Protein AF-A0A2H5ZRK3-F1 (afdb_monomer)

Secondary structure (DSSP, 8-state):
-EEEEETTEEEEGGGEEEEEETTHHHH-HHHHHHHHHHHHTT-B--S-GGG-SEEEEETTEEEEESS-HHHHHHHHGGGPPPPP-

Foldseek 3Di:
DWQDQPPPDIDQLVQFPAKAFLVVCVVDPVSVVVVVVLVVVVQEPEPDSVQFRIWTDGPRHIYGGNDHSVVSVVRSVVRDDDDDD

Radius of gyration: 12.56 Å; Cα contacts (8 Å, |Δi|>4): 137; chains: 1; bounding box: 32×27×33 Å

Structure (mmCIF, N/CA/C/O backbone):
data_AF-A0A2H5ZRK3-F1
#
_entry.id   AF-A0A2H5ZRK3-F1
#
loop_
_atom_site.group_PDB
_atom_site.id
_atom_site.type_symbol
_atom_site.label_atom_id
_atom_site.label_alt_id
_atom_site.label_comp_id
_atom_site.label_asym_id
_atom_site.label_entity_id
_atom_site.label_seq_id
_atom_site.pdbx_PDB_ins_code
_atom_site.Cartn_x
_atom_site.Cartn_y
_atom_site.Cartn_z
_atom_site.occupancy
_atom_site.B_iso_or_equiv
_atom_site.auth_seq_id
_atom_site.auth_comp_id
_atom_site.auth_asym_id
_atom_site.auth_atom_id
_atom_site.pdbx_PDB_model_num
ATOM 1 N N . MET A 1 1 ? -10.316 -8.156 -12.960 1.00 89.19 1 MET A N 1
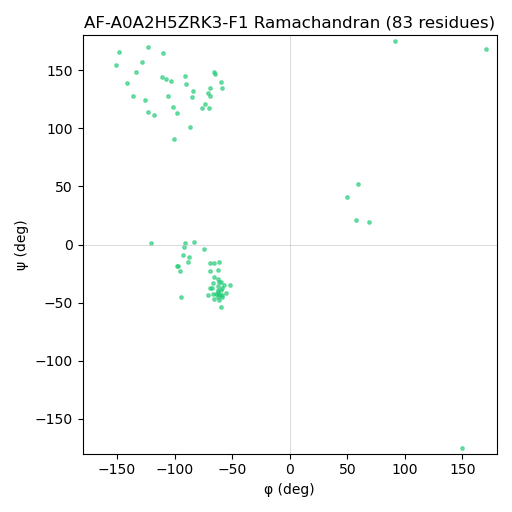ATOM 2 C CA . MET A 1 1 ? -8.844 -8.078 -13.056 1.00 89.19 1 MET A CA 1
ATOM 3 C C . MET A 1 1 ? -8.242 -8.074 -11.657 1.00 89.19 1 MET A C 1
ATOM 5 O O . MET A 1 1 ? -8.928 -7.666 -10.719 1.00 89.19 1 MET A O 1
ATOM 9 N N . TYR A 1 2 ? -7.000 -8.538 -11.527 1.00 93.94 2 TYR A N 1
ATOM 10 C CA . TYR A 1 2 ? -6.228 -8.485 -10.287 1.00 93.94 2 TYR A CA 1
ATOM 11 C C . TYR A 1 2 ? -5.074 -7.490 -10.426 1.00 93.94 2 TYR A C 1
ATOM 13 O O . TYR A 1 2 ? -4.480 -7.359 -11.495 1.00 93.94 2 TYR A O 1
ATOM 21 N N . LEU A 1 3 ? -4.766 -6.783 -9.342 1.00 95.56 3 LEU A N 1
ATOM 22 C CA . LEU A 1 3 ? -3.607 -5.911 -9.219 1.00 95.56 3 LEU A CA 1
ATOM 23 C C . LEU A 1 3 ? -2.531 -6.639 -8.409 1.00 95.56 3 LEU A C 1
ATOM 25 O O . LEU A 1 3 ? -2.747 -6.950 -7.239 1.00 95.56 3 LEU A O 1
ATOM 29 N N . HIS A 1 4 ? -1.374 -6.879 -9.026 1.00 95.19 4 HIS A N 1
ATOM 30 C CA . HIS A 1 4 ? -0.202 -7.420 -8.339 1.00 95.19 4 HIS A CA 1
ATOM 31 C C . HIS A 1 4 ? 0.474 -6.336 -7.507 1.00 95.19 4 HIS A C 1
ATOM 33 O O . HIS A 1 4 ? 0.967 -5.345 -8.059 1.00 95.19 4 HIS A O 1
ATOM 39 N N . LEU A 1 5 ? 0.505 -6.559 -6.194 1.00 94.88 5 LEU A N 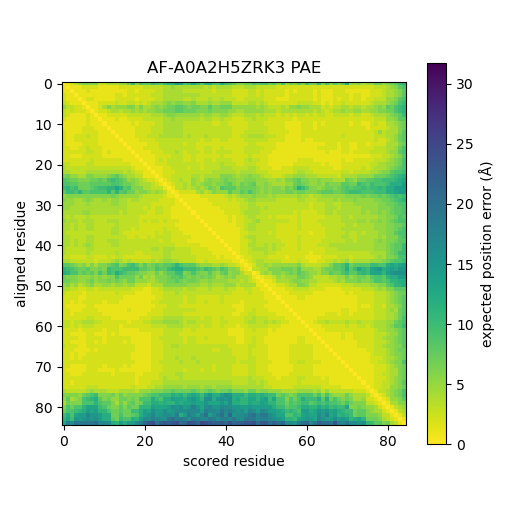1
ATOM 40 C CA . LEU A 1 5 ? 1.068 -5.644 -5.207 1.00 94.88 5 LEU A CA 1
ATOM 41 C C . LEU A 1 5 ? 2.567 -5.873 -4.979 1.00 94.88 5 LEU A C 1
ATOM 43 O O . LEU A 1 5 ? 3.226 -4.996 -4.437 1.00 94.88 5 LEU A O 1
ATOM 47 N N . GLY A 1 6 ? 3.120 -7.002 -5.423 1.00 91.81 6 GLY A N 1
ATOM 48 C CA . GLY A 1 6 ? 4.445 -7.463 -4.992 1.00 91.81 6 GLY A CA 1
ATOM 49 C C . GLY A 1 6 ? 4.337 -8.377 -3.770 1.00 91.81 6 GLY A C 1
ATOM 50 O O . GLY A 1 6 ? 3.233 -8.587 -3.267 1.00 91.81 6 GLY A O 1
ATOM 51 N N . ASP A 1 7 ? 5.464 -8.948 -3.344 1.00 86.88 7 ASP A N 1
ATOM 52 C CA . ASP A 1 7 ? 5.557 -9.905 -2.226 1.00 86.88 7 ASP A CA 1
ATOM 53 C C . ASP A 1 7 ? 4.538 -11.056 -2.322 1.00 86.88 7 ASP A C 1
ATOM 55 O O . ASP A 1 7 ? 3.883 -11.407 -1.345 1.00 86.88 7 ASP A O 1
ATOM 59 N N . ASP A 1 8 ? 4.332 -11.579 -3.537 1.00 88.50 8 ASP A N 1
ATOM 60 C CA . ASP A 1 8 ? 3.351 -12.628 -3.860 1.00 88.50 8 ASP A CA 1
ATOM 61 C C . ASP A 1 8 ? 1.888 -12.295 -3.501 1.00 88.50 8 ASP A C 1
ATOM 63 O O . ASP A 1 8 ? 1.028 -13.173 -3.417 1.00 88.50 8 ASP A O 1
ATOM 67 N N . ARG A 1 9 ? 1.556 -11.003 -3.349 1.00 91.25 9 ARG A N 1
ATOM 68 C CA . ARG A 1 9 ? 0.194 -10.536 -3.047 1.00 91.25 9 ARG A CA 1
ATOM 69 C C . ARG A 1 9 ? -0.515 -9.959 -4.264 1.00 91.25 9 ARG A C 1
ATOM 71 O O . ARG A 1 9 ? 0.036 -9.183 -5.055 1.00 91.25 9 ARG A O 1
ATOM 78 N N . VAL A 1 10 ? -1.806 -10.266 -4.346 1.00 94.88 10 VAL A N 1
ATOM 79 C CA . VAL A 1 10 ? -2.738 -9.711 -5.330 1.00 94.88 10 VAL A CA 1
ATOM 80 C C . VAL A 1 10 ? -4.029 -9.266 -4.656 1.00 94.88 10 VAL A C 1
ATOM 82 O O . VAL A 1 10 ? -4.479 -9.872 -3.686 1.00 94.88 10 VAL A O 1
ATOM 85 N N . VAL A 1 11 ? -4.655 -8.226 -5.200 1.00 95.31 11 VAL A N 1
ATOM 86 C CA . VAL A 1 11 ? -6.006 -7.787 -4.811 1.00 95.31 11 VAL A CA 1
ATOM 87 C C . VAL A 1 11 ? -6.885 -7.653 -6.043 1.00 95.31 11 VAL A C 1
ATOM 89 O O . VAL A 1 11 ? -6.384 -7.474 -7.156 1.00 95.31 11 VAL A O 1
ATOM 92 N N . ARG A 1 12 ? -8.209 -7.726 -5.883 1.00 94.69 12 ARG A N 1
ATOM 93 C CA . ARG A 1 12 ? -9.116 -7.437 -7.001 1.00 94.69 12 ARG A CA 1
ATOM 94 C C . ARG A 1 12 ? -9.034 -5.949 -7.315 1.00 94.69 12 ARG A C 1
ATOM 96 O O . ARG A 1 12 ? -9.243 -5.123 -6.436 1.00 94.69 12 ARG A O 1
ATOM 103 N N . THR A 1 13 ? -8.797 -5.590 -8.574 1.00 94.00 13 THR A N 1
ATOM 104 C CA . THR A 1 13 ? -8.721 -4.176 -8.980 1.00 94.00 13 THR A CA 1
ATOM 105 C C . THR A 1 13 ? -10.021 -3.422 -8.683 1.00 94.00 13 THR A C 1
ATOM 107 O O . THR A 1 13 ? -9.975 -2.256 -8.323 1.00 94.00 13 THR A O 1
ATOM 110 N N . ALA A 1 14 ? -11.167 -4.106 -8.759 1.00 92.12 14 ALA A N 1
ATOM 111 C CA . ALA A 1 14 ? -12.478 -3.543 -8.434 1.00 92.12 14 ALA A CA 1
ATOM 112 C C . ALA A 1 14 ? -12.683 -3.244 -6.935 1.00 92.12 14 ALA A C 1
ATOM 114 O O . ALA A 1 14 ? -13.614 -2.531 -6.587 1.00 92.12 14 ALA A O 1
ATOM 115 N N . GLU A 1 15 ? -11.844 -3.794 -6.055 1.00 93.88 15 GLU A N 1
ATOM 116 C CA . GLU A 1 15 ? -11.898 -3.535 -4.612 1.00 93.88 15 GLU A CA 1
ATOM 117 C C . GLU A 1 15 ? -10.975 -2.380 -4.199 1.00 93.88 15 GLU A C 1
ATOM 119 O O . GLU A 1 15 ? -11.024 -1.959 -3.045 1.00 93.88 15 GLU A O 1
ATOM 124 N N . VAL A 1 16 ? -10.127 -1.878 -5.108 1.00 94.62 16 VAL A N 1
ATOM 125 C CA . VAL A 1 16 ? -9.183 -0.789 -4.830 1.00 94.62 16 VAL A CA 1
ATOM 126 C C . VAL A 1 16 ? -9.942 0.530 -4.723 1.00 94.62 16 VAL A C 1
ATOM 128 O O . VAL A 1 16 ? -10.574 0.972 -5.677 1.00 94.62 16 VAL A O 1
ATOM 131 N N . VAL A 1 17 ? -9.823 1.172 -3.563 1.00 94.31 17 VAL A N 1
ATOM 132 C CA . VAL A 1 17 ? -10.396 2.492 -3.274 1.00 94.31 17 VAL A CA 1
ATOM 133 C C . VAL A 1 17 ? -9.361 3.581 -3.540 1.00 94.31 17 VAL A C 1
ATOM 135 O O . VAL A 1 17 ? -9.661 4.583 -4.181 1.00 94.31 17 VAL A O 1
ATOM 138 N N . ALA A 1 18 ? -8.126 3.381 -3.073 1.00 93.44 18 ALA A N 1
ATOM 139 C CA . ALA A 1 18 ? -7.043 4.340 -3.253 1.00 93.44 18 ALA A CA 1
ATOM 140 C C . ALA A 1 18 ? -5.673 3.655 -3.291 1.00 93.44 18 ALA A C 1
ATOM 142 O O . ALA A 1 18 ? -5.466 2.588 -2.713 1.00 93.44 18 ALA A O 1
ATOM 143 N N . ILE A 1 19 ? -4.717 4.307 -3.950 1.00 95.19 19 ILE A N 1
ATOM 144 C CA . ILE A 1 19 ? -3.301 3.934 -3.938 1.00 95.19 19 ILE A CA 1
ATOM 145 C C . ILE A 1 19 ? -2.536 5.155 -3.436 1.00 95.19 19 ILE A C 1
ATOM 147 O O . ILE A 1 19 ? -2.521 6.193 -4.096 1.00 95.19 19 ILE A O 1
ATOM 151 N N . LEU A 1 20 ?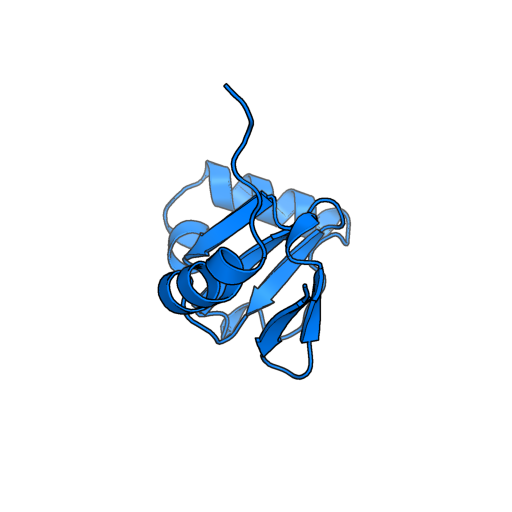 -1.920 5.030 -2.265 1.00 93.12 20 LEU A N 1
ATOM 152 C CA . LEU A 1 20 ? -1.229 6.115 -1.577 1.00 93.12 20 LEU A CA 1
ATOM 153 C C . LEU A 1 20 ? 0.281 5.908 -1.647 1.00 93.12 20 LEU A C 1
ATOM 155 O O . LEU A 1 20 ? 0.776 4.788 -1.534 1.00 93.12 20 LEU A O 1
ATOM 159 N N . ASP A 1 21 ? 1.028 6.995 -1.804 1.00 93.25 21 ASP A N 1
ATOM 160 C CA . ASP A 1 21 ? 2.476 6.974 -1.606 1.00 93.25 21 ASP A CA 1
ATOM 161 C C . ASP A 1 21 ? 2.778 6.811 -0.110 1.00 93.25 21 ASP A C 1
ATOM 163 O O . ASP A 1 21 ? 2.224 7.538 0.716 1.00 93.25 21 ASP A O 1
ATOM 167 N N . ALA A 1 22 ? 3.652 5.869 0.254 1.00 91.12 22 ALA A N 1
ATOM 168 C CA . ALA A 1 22 ? 3.934 5.570 1.659 1.00 91.12 22 ALA A CA 1
ATOM 169 C C . ALA A 1 22 ? 4.536 6.767 2.422 1.00 91.12 22 ALA A C 1
ATOM 171 O O . ALA A 1 22 ? 4.384 6.859 3.640 1.00 91.12 22 ALA A O 1
ATOM 172 N N . ARG A 1 23 ? 5.150 7.736 1.727 1.00 89.75 23 ARG A N 1
ATOM 173 C CA . ARG A 1 23 ? 5.642 8.984 2.339 1.00 89.75 23 ARG A CA 1
ATOM 174 C C . ARG A 1 23 ? 4.506 9.816 2.942 1.00 89.75 23 ARG A C 1
ATOM 176 O O . ARG A 1 23 ? 4.716 10.494 3.945 1.00 89.75 23 ARG A O 1
ATOM 183 N N . LEU A 1 24 ? 3.292 9.725 2.390 1.00 85.19 24 LEU A N 1
ATOM 184 C CA . LEU A 1 24 ? 2.118 10.455 2.884 1.00 85.19 24 LEU A CA 1
ATOM 185 C C . LEU A 1 24 ? 1.628 9.951 4.242 1.00 85.19 24 LEU A C 1
ATOM 187 O O . LEU A 1 24 ? 0.985 10.711 4.963 1.00 85.19 24 LEU A O 1
ATOM 191 N N . LEU A 1 25 ? 1.954 8.706 4.606 1.00 78.81 25 LEU A N 1
ATOM 192 C CA . LEU A 1 25 ? 1.668 8.180 5.941 1.00 78.81 25 LEU A CA 1
ATOM 193 C C . LEU A 1 25 ? 2.475 8.907 7.014 1.00 78.81 25 LEU A C 1
ATOM 195 O O . LEU A 1 25 ? 2.030 8.987 8.147 1.00 78.81 25 LEU A O 1
ATOM 199 N N . ARG A 1 26 ? 3.651 9.444 6.670 1.00 74.38 26 ARG A N 1
ATOM 200 C CA . ARG A 1 26 ? 4.508 10.167 7.619 1.00 74.3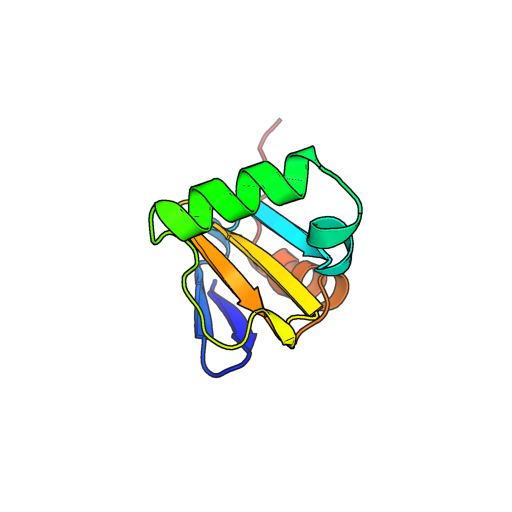8 26 ARG A CA 1
ATOM 201 C C . ARG A 1 26 ? 4.302 11.678 7.583 1.00 74.38 26 ARG A C 1
ATOM 203 O O . ARG A 1 26 ? 4.593 12.334 8.571 1.00 74.38 26 ARG A O 1
ATOM 210 N N . ALA A 1 27 ? 3.798 12.217 6.475 1.00 82.31 27 ALA A N 1
ATOM 211 C CA . ALA A 1 27 ? 3.708 13.659 6.246 1.00 82.31 27 ALA A CA 1
ATOM 212 C C . ALA A 1 27 ? 2.424 14.326 6.775 1.00 82.31 27 ALA A C 1
ATOM 214 O O . ALA A 1 27 ? 2.340 15.549 6.770 1.00 82.31 27 ALA A O 1
ATOM 215 N N . SER A 1 28 ? 1.410 13.560 7.190 1.00 84.50 28 SER A N 1
ATOM 216 C CA . SER A 1 28 ? 0.118 14.103 7.627 1.00 84.50 28 SER A CA 1
ATOM 217 C C . SER A 1 28 ? -0.377 13.409 8.889 1.00 84.50 28 SER A C 1
ATOM 219 O O . SER A 1 28 ? -0.524 12.188 8.902 1.00 84.50 28 SER A O 1
ATOM 221 N N . GLU A 1 29 ? -0.715 14.193 9.913 1.00 88.88 29 GLU A N 1
ATOM 222 C CA . GLU A 1 29 ? -1.305 13.690 11.159 1.00 88.88 29 GLU A CA 1
ATOM 223 C C . GLU A 1 29 ? -2.622 12.936 10.906 1.00 88.88 29 GLU A C 1
ATOM 225 O O . GLU A 1 29 ? -2.884 11.898 11.510 1.00 88.88 29 GLU A O 1
ATOM 230 N N . ALA A 1 30 ? -3.442 13.406 9.959 1.00 89.44 30 ALA A N 1
ATOM 231 C CA . ALA A 1 30 ? -4.689 12.736 9.596 1.00 89.44 30 ALA A CA 1
ATOM 232 C C . ALA A 1 30 ? -4.434 11.326 9.038 1.00 89.44 30 ALA A C 1
ATOM 234 O O . ALA A 1 30 ? -5.111 10.372 9.428 1.00 89.44 30 ALA A O 1
ATOM 235 N N . ASN A 1 31 ? -3.423 11.178 8.177 1.00 87.19 31 ASN A N 1
ATOM 236 C CA . ASN A 1 31 ? -3.042 9.878 7.627 1.00 87.19 31 ASN A CA 1
ATOM 237 C C . ASN A 1 31 ? -2.417 8.966 8.688 1.00 87.19 31 ASN A C 1
ATOM 239 O O . ASN A 1 31 ? -2.699 7.769 8.682 1.00 87.19 31 ASN A O 1
ATOM 243 N N . GLN A 1 32 ? -1.613 9.519 9.602 1.00 87.44 32 GLN A N 1
ATOM 244 C CA . GLN A 1 32 ? -1.050 8.775 10.734 1.00 87.44 32 GLN A CA 1
ATOM 245 C C . GLN A 1 32 ? -2.170 8.205 11.606 1.00 87.44 32 GLN A C 1
ATOM 247 O O . GLN A 1 32 ? -2.262 6.990 11.762 1.00 87.44 32 GLN A O 1
ATOM 252 N N . ARG A 1 33 ? -3.103 9.054 12.057 1.00 91.50 33 ARG A N 1
ATOM 253 C CA . ARG A 1 33 ? -4.254 8.629 12.870 1.00 91.50 33 ARG A CA 1
ATOM 254 C C . ARG A 1 33 ? -5.136 7.612 12.147 1.00 91.50 33 ARG A C 1
ATOM 256 O O . ARG A 1 33 ? -5.666 6.703 12.780 1.00 91.50 33 ARG A O 1
ATOM 263 N N . PHE A 1 34 ? -5.346 7.771 10.840 1.00 90.12 34 PHE A N 1
ATOM 264 C CA . PHE A 1 34 ? -6.081 6.791 10.036 1.00 90.12 34 PHE A CA 1
ATOM 265 C C . PHE A 1 34 ? -5.370 5.432 10.033 1.00 90.12 34 PHE A C 1
ATOM 267 O O . PHE A 1 34 ? -5.998 4.403 10.286 1.00 90.12 34 PHE A O 1
ATOM 274 N N . PHE A 1 35 ? -4.060 5.436 9.791 1.00 87.81 35 PHE A N 1
ATOM 275 C CA . PHE A 1 35 ? -3.260 4.222 9.735 1.00 87.81 35 PHE A CA 1
ATOM 276 C C . PHE A 1 35 ? -3.168 3.519 11.094 1.00 87.81 35 PHE A C 1
ATOM 278 O O . PHE A 1 35 ? -3.328 2.305 11.160 1.00 87.81 35 PHE A O 1
ATOM 285 N N . GLU A 1 36 ? -2.976 4.265 12.179 1.00 89.88 36 GLU A N 1
ATOM 286 C CA . GLU A 1 36 ? -2.952 3.737 13.548 1.00 89.88 36 GLU A CA 1
ATOM 287 C C . GLU A 1 36 ? -4.264 3.044 13.912 1.00 89.88 36 GLU A C 1
ATOM 289 O O . GLU A 1 36 ? -4.248 1.927 14.426 1.00 89.88 36 GLU A O 1
ATOM 294 N N . ARG A 1 37 ? -5.411 3.656 13.584 1.00 93.38 37 ARG A N 1
ATOM 295 C CA . ARG A 1 37 ? -6.726 3.031 13.797 1.00 93.38 37 ARG A CA 1
ATOM 296 C C . ARG A 1 37 ? -6.884 1.755 12.980 1.00 93.38 37 ARG A C 1
ATOM 298 O O . ARG A 1 37 ? -7.337 0.748 13.513 1.00 93.38 37 ARG A O 1
ATOM 305 N N . ALA A 1 38 ? -6.491 1.786 11.708 1.00 91.31 38 ALA A N 1
ATOM 306 C CA . ALA A 1 38 ? -6.545 0.611 10.847 1.00 91.31 38 ALA A CA 1
ATOM 307 C C . ALA A 1 38 ? -5.635 -0.517 11.364 1.00 91.31 38 ALA A C 1
ATOM 309 O O . ALA A 1 38 ? -6.021 -1.684 11.334 1.00 91.31 38 ALA A O 1
ATOM 310 N N . ALA A 1 39 ? -4.445 -0.183 11.868 1.00 89.69 39 ALA A N 1
ATOM 311 C CA . ALA A 1 39 ? -3.525 -1.141 12.471 1.00 89.69 39 ALA A CA 1
ATOM 312 C C . ALA A 1 39 ? -4.105 -1.740 13.760 1.00 89.69 39 ALA A C 1
ATOM 314 O O . ALA A 1 39 ? -4.123 -2.961 13.902 1.00 89.69 39 ALA A O 1
ATOM 315 N N . ALA A 1 40 ? -4.649 -0.905 14.651 1.00 93.44 40 ALA A N 1
ATOM 316 C CA . ALA A 1 40 ? -5.297 -1.343 15.888 1.00 93.44 40 ALA A CA 1
ATOM 317 C C . ALA A 1 40 ? -6.521 -2.241 15.631 1.00 93.44 40 ALA A C 1
ATOM 319 O O . ALA A 1 40 ? -6.789 -3.158 16.400 1.00 93.44 40 ALA A O 1
ATOM 320 N N . ALA A 1 41 ? -7.233 -2.014 14.526 1.00 94.38 41 ALA A N 1
ATOM 321 C CA . ALA A 1 41 ? -8.359 -2.835 14.088 1.00 94.38 41 ALA A CA 1
ATOM 322 C C . ALA A 1 41 ? -7.947 -4.105 13.310 1.00 94.38 41 ALA A C 1
ATOM 324 O O . ALA A 1 41 ? -8.815 -4.829 12.826 1.00 94.38 41 ALA A O 1
ATOM 325 N N . GLY A 1 42 ? -6.647 -4.374 13.131 1.00 93.19 42 GLY A N 1
ATOM 326 C CA . GLY A 1 42 ? -6.163 -5.530 12.365 1.00 93.19 42 GLY A CA 1
ATOM 327 C C . GLY A 1 42 ? -6.424 -5.442 10.854 1.00 93.19 42 GLY A C 1
ATOM 328 O O . GLY A 1 42 ? -6.409 -6.454 10.159 1.00 93.19 42 GLY A O 1
ATOM 329 N N . GLN A 1 43 ? -6.669 -4.239 10.326 1.00 94.81 43 GLN A N 1
ATOM 330 C CA . GLN A 1 43 ? -7.019 -3.994 8.920 1.00 94.81 43 GLN A CA 1
ATOM 331 C C . GLN A 1 43 ? -5.805 -3.704 8.029 1.00 94.81 43 GLN A C 1
ATOM 333 O O . GLN A 1 43 ? -5.957 -3.514 6.821 1.00 94.81 43 GLN A O 1
ATOM 338 N N . VAL A 1 44 ? -4.597 -3.661 8.595 1.00 92.56 44 VAL A N 1
ATOM 339 C CA . VAL A 1 44 ? -3.348 -3.594 7.826 1.00 92.56 44 VAL A CA 1
ATOM 340 C C . VAL A 1 44 ? -2.917 -5.018 7.487 1.00 92.56 44 VAL A C 1
ATOM 342 O O . VAL A 1 44 ? -2.369 -5.746 8.309 1.00 92.56 44 VAL A O 1
ATOM 345 N N . LEU A 1 45 ? -3.194 -5.419 6.252 1.00 88.31 45 LEU A N 1
ATOM 346 C CA . LEU A 1 45 ? -3.032 -6.775 5.753 1.00 88.31 45 LEU A CA 1
ATOM 347 C C . LEU A 1 45 ? -1.741 -6.857 4.940 1.00 88.31 45 LEU A C 1
ATOM 349 O O . LEU A 1 45 ? -1.728 -6.639 3.727 1.00 88.31 45 LEU A O 1
ATOM 353 N N . GLY A 1 46 ? -0.638 -7.201 5.598 1.00 80.94 46 GLY A N 1
ATOM 354 C CA . GLY A 1 46 ? 0.674 -7.229 4.962 1.00 80.94 46 GLY A CA 1
ATOM 355 C C . GLY A 1 46 ? 1.811 -7.424 5.944 1.00 80.94 46 GLY A C 1
ATOM 356 O O . GLY A 1 46 ? 1.639 -7.282 7.151 1.00 80.94 46 GLY A O 1
ATOM 357 N N . HIS A 1 47 ? 2.986 -7.706 5.399 1.00 71.25 47 HIS A N 1
ATOM 358 C CA . HIS A 1 47 ? 4.240 -7.654 6.136 1.00 71.25 47 HIS A CA 1
ATOM 359 C C . HIS A 1 47 ? 5.059 -6.468 5.616 1.00 71.25 47 HIS A C 1
ATOM 361 O O . HIS A 1 47 ? 4.761 -5.916 4.559 1.00 71.25 47 HIS A O 1
ATOM 367 N N . ASN A 1 48 ? 6.079 -6.066 6.368 1.00 77.25 48 ASN A N 1
ATOM 368 C CA . ASN A 1 48 ? 7.061 -5.071 5.936 1.00 77.25 48 ASN A CA 1
ATOM 369 C C . ASN A 1 48 ? 6.499 -3.678 5.568 1.00 77.25 48 ASN A C 1
ATOM 371 O O . ASN A 1 48 ? 6.820 -3.102 4.529 1.00 77.25 48 ASN A O 1
ATOM 375 N N . LEU A 1 49 ? 5.711 -3.077 6.465 1.00 79.81 49 LEU A N 1
ATOM 376 C CA . LEU A 1 49 ? 5.296 -1.675 6.320 1.00 79.81 49 LEU A CA 1
ATOM 377 C C . LEU A 1 49 ? 6.496 -0.713 6.216 1.00 79.81 49 LEU A C 1
ATOM 379 O O . LEU A 1 49 ? 6.435 0.280 5.498 1.00 79.81 49 LEU A O 1
ATOM 383 N N . ALA A 1 50 ? 7.591 -1.010 6.922 1.00 82.12 50 ALA A N 1
ATOM 384 C CA . ALA A 1 50 ? 8.783 -0.167 6.949 1.00 82.12 50 ALA A CA 1
ATOM 385 C C . ALA A 1 50 ? 9.451 -0.028 5.569 1.00 82.12 50 ALA A C 1
ATOM 387 O O . ALA A 1 50 ? 9.949 1.049 5.248 1.00 82.12 50 ALA A O 1
ATOM 388 N N . GLY A 1 51 ? 9.429 -1.088 4.753 1.00 87.38 51 GLY A N 1
ATOM 389 C CA . GLY A 1 51 ? 9.953 -1.096 3.384 1.00 87.38 51 GLY A CA 1
ATOM 390 C C . GLY A 1 51 ? 8.932 -0.732 2.303 1.00 87.38 51 GLY A C 1
ATOM 391 O O . GLY A 1 51 ? 9.263 -0.754 1.116 1.00 87.38 51 GLY A O 1
ATOM 392 N N . ALA A 1 52 ? 7.691 -0.410 2.676 1.00 92.69 52 ALA A N 1
ATOM 393 C CA . ALA A 1 52 ? 6.644 -0.115 1.711 1.00 92.69 52 ALA A CA 1
ATOM 394 C C . ALA A 1 52 ? 6.909 1.210 0.979 1.00 92.69 52 ALA A C 1
ATOM 396 O O . ALA A 1 52 ? 7.209 2.240 1.583 1.00 92.69 52 ALA A O 1
ATOM 397 N N . ARG A 1 53 ? 6.738 1.200 -0.345 1.00 95.31 53 ARG A N 1
ATOM 398 C CA . ARG A 1 53 ? 6.775 2.398 -1.203 1.00 95.31 53 ARG A CA 1
ATOM 399 C C . ARG A 1 53 ? 5.378 2.933 -1.498 1.00 95.31 53 ARG A C 1
ATOM 401 O O . ARG A 1 53 ? 5.227 4.093 -1.883 1.00 95.31 53 ARG A O 1
ATOM 408 N N . SER A 1 54 ? 4.355 2.108 -1.312 1.00 95.00 54 SER A N 1
ATOM 409 C CA . SER A 1 54 ? 2.959 2.516 -1.402 1.00 95.00 54 SER A CA 1
ATOM 410 C C . SER A 1 54 ? 2.066 1.712 -0.466 1.00 95.00 54 SER A C 1
ATOM 412 O O . SER A 1 54 ? 2.459 0.670 0.061 1.00 95.00 54 SER A O 1
ATOM 414 N N . LEU A 1 55 ? 0.854 2.222 -0.274 1.00 94.44 55 LEU A N 1
ATOM 415 C CA . LEU A 1 55 ? -0.216 1.567 0.457 1.00 94.44 55 LEU A CA 1
ATOM 416 C C . LEU A 1 55 ? -1.458 1.501 -0.432 1.00 94.44 55 LEU A C 1
ATOM 418 O O . LEU A 1 55 ? -1.932 2.527 -0.922 1.00 94.44 55 LEU A O 1
ATOM 422 N N . VAL A 1 56 ? -1.988 0.300 -0.640 1.00 95.69 56 VAL A N 1
ATOM 423 C CA . VAL A 1 56 ? -3.228 0.085 -1.390 1.00 95.69 56 VAL A CA 1
ATOM 424 C C . VAL A 1 56 ? -4.377 -0.064 -0.412 1.00 95.69 56 VAL A C 1
ATOM 426 O O . VAL A 1 56 ? -4.451 -1.040 0.331 1.00 95.69 56 VAL A O 1
ATOM 429 N N . LEU A 1 57 ? -5.281 0.908 -0.424 1.00 95.38 57 LEU A N 1
ATOM 430 C CA . LEU A 1 57 ? -6.533 0.843 0.310 1.00 95.38 57 LEU A CA 1
ATOM 431 C C . LEU A 1 57 ? -7.562 0.097 -0.533 1.00 95.38 57 LEU A C 1
ATOM 433 O O . LEU A 1 57 ? -7.832 0.463 -1.680 1.00 95.38 57 LEU A O 1
ATOM 437 N N . THR A 1 58 ? -8.165 -0.921 0.063 1.00 95.44 58 THR A N 1
ATOM 438 C CA . THR A 1 58 ? -9.290 -1.656 -0.510 1.00 95.44 58 THR A CA 1
ATOM 439 C C . THR A 1 58 ? -10.481 -1.628 0.438 1.00 95.44 58 THR A C 1
ATOM 441 O O . THR A 1 58 ? -10.334 -1.289 1.612 1.00 95.44 58 THR A O 1
ATOM 444 N N . VAL A 1 59 ? -11.643 -2.083 -0.030 1.00 95.06 59 VAL A N 1
ATOM 445 C CA . VAL A 1 59 ? -12.820 -2.291 0.836 1.00 95.06 59 VAL A CA 1
ATOM 446 C C . VAL A 1 59 ? -12.595 -3.332 1.946 1.00 95.06 59 VAL A C 1
ATOM 448 O O . VAL A 1 59 ? -13.382 -3.398 2.883 1.00 95.06 59 VAL A O 1
ATOM 451 N N . ARG A 1 60 ? -11.537 -4.152 1.856 1.00 93.31 60 ARG A N 1
ATOM 452 C CA . ARG A 1 60 ? -11.199 -5.192 2.844 1.00 93.31 60 ARG A CA 1
ATOM 453 C C . ARG A 1 60 ? -10.130 -4.765 3.848 1.00 93.31 60 ARG A C 1
ATOM 455 O O . ARG A 1 60 ? -9.976 -5.420 4.872 1.00 93.31 60 ARG A O 1
ATOM 462 N N . GLY A 1 61 ? -9.358 -3.725 3.542 1.00 94.31 61 GLY A N 1
ATOM 463 C CA . GLY A 1 61 ? -8.198 -3.339 4.341 1.00 94.31 61 GLY A CA 1
ATOM 464 C C . GLY A 1 61 ? -7.086 -2.680 3.531 1.00 94.31 61 GLY A C 1
ATOM 465 O O . GLY A 1 61 ? -7.225 -2.413 2.331 1.00 94.31 61 GLY A O 1
ATOM 466 N N . LEU A 1 62 ? -5.980 -2.412 4.221 1.00 94.44 62 LEU A N 1
ATOM 467 C CA . LEU A 1 62 ? -4.823 -1.677 3.731 1.00 94.44 62 LEU A CA 1
ATOM 468 C C . LEU A 1 62 ? -3.676 -2.650 3.465 1.00 94.44 62 LEU A C 1
ATOM 470 O O . LEU A 1 62 ? -3.282 -3.406 4.349 1.00 94.44 62 LEU A O 1
ATOM 474 N N . TYR A 1 63 ? -3.107 -2.597 2.268 1.00 95.31 63 TYR A N 1
ATOM 475 C CA . TYR A 1 63 ? -2.046 -3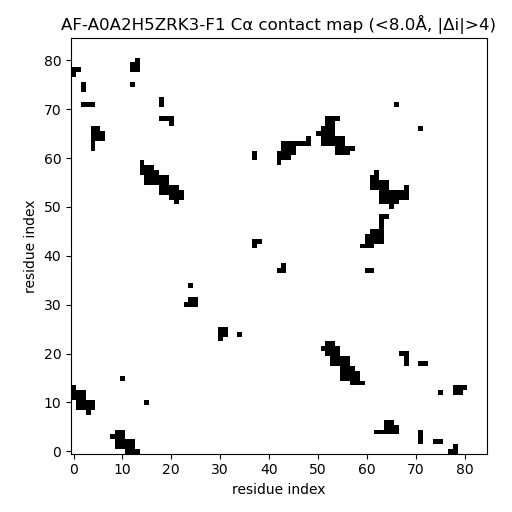.500 1.838 1.00 95.31 63 TYR A CA 1
ATOM 476 C C 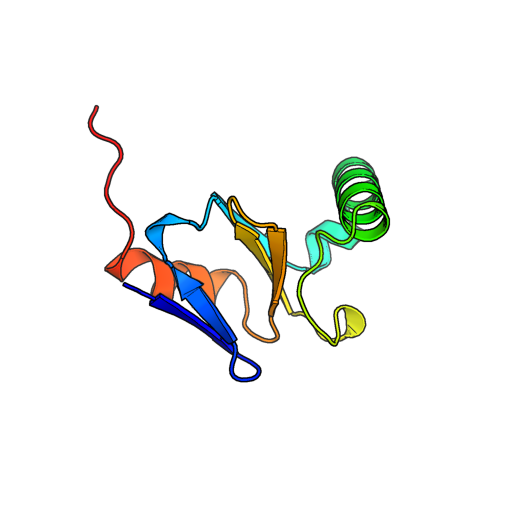. TYR A 1 63 ? -0.767 -2.708 1.542 1.00 95.31 63 TYR A C 1
ATOM 478 O O . TYR A 1 63 ? -0.748 -1.941 0.573 1.00 95.31 63 TYR A O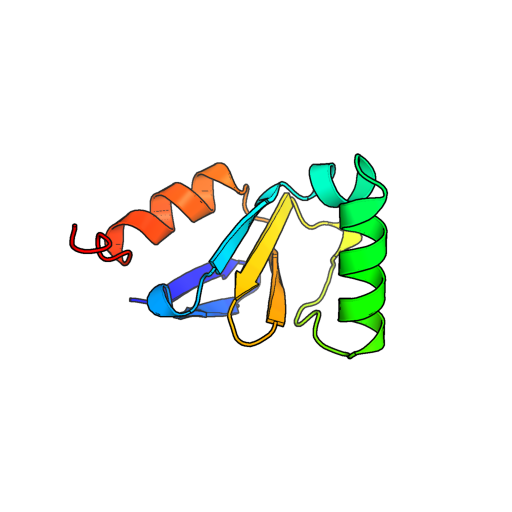 1
ATOM 486 N N . PRO A 1 64 ? 0.301 -2.849 2.348 1.00 94.38 64 PRO A N 1
ATOM 487 C CA . PRO A 1 64 ? 1.605 -2.293 2.007 1.00 94.38 64 PRO A CA 1
ATOM 488 C C . PRO A 1 64 ? 2.167 -2.976 0.759 1.00 94.38 64 PRO A C 1
ATOM 490 O O . PRO A 1 64 ? 1.915 -4.155 0.511 1.00 94.38 64 PRO A O 1
ATOM 493 N N . SER A 1 65 ? 2.914 -2.217 -0.039 1.00 95.50 65 SER A N 1
ATOM 494 C CA . SER A 1 65 ? 3.535 -2.708 -1.265 1.00 95.50 65 SER A CA 1
ATOM 495 C C . SER A 1 65 ? 4.939 -2.123 -1.455 1.00 95.50 65 SER A C 1
ATOM 497 O O . SER A 1 65 ? 5.129 -0.913 -1.274 1.00 95.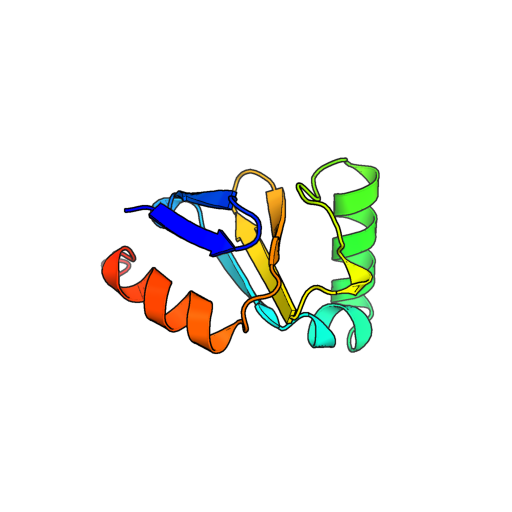50 65 SER A O 1
ATOM 499 N N . PRO A 1 66 ? 5.922 -2.929 -1.901 1.00 95.50 66 PRO A N 1
ATOM 500 C CA . PRO A 1 66 ? 7.245 -2.444 -2.298 1.00 95.50 66 PRO A CA 1
ATOM 501 C C . PRO A 1 66 ? 7.226 -1.725 -3.658 1.00 95.50 66 PRO A C 1
ATOM 503 O O . PRO A 1 66 ? 8.243 -1.202 -4.108 1.00 95.50 66 PRO A O 1
ATOM 506 N N . ILE A 1 67 ? 6.088 -1.690 -4.353 1.00 96.44 67 ILE A N 1
ATOM 507 C CA . ILE A 1 67 ? 5.932 -1.053 -5.661 1.00 96.44 67 ILE A CA 1
ATOM 508 C C . ILE A 1 67 ? 5.502 0.403 -5.460 1.00 96.44 67 ILE A C 1
ATOM 510 O O . ILE A 1 67 ? 4.766 0.726 -4.531 1.00 96.44 67 ILE A O 1
ATOM 514 N N . SER A 1 68 ? 5.957 1.319 -6.319 1.00 96.88 68 SER A N 1
ATOM 515 C CA . SER A 1 68 ? 5.547 2.726 -6.226 1.00 96.88 68 SER A CA 1
ATOM 516 C C . SER A 1 68 ? 4.054 2.910 -6.521 1.00 96.88 68 SER A C 1
ATOM 518 O O . SER A 1 68 ? 3.489 2.229 -7.384 1.00 96.88 68 SER A O 1
ATOM 520 N N . ALA A 1 69 ? 3.437 3.910 -5.882 1.00 96.12 69 ALA A N 1
ATOM 521 C CA . ALA A 1 69 ? 2.030 4.252 -6.095 1.00 96.12 69 ALA A CA 1
ATOM 522 C C . ALA A 1 69 ? 1.721 4.527 -7.579 1.00 96.12 69 ALA A C 1
ATOM 524 O O . ALA A 1 69 ? 0.737 4.033 -8.124 1.00 96.12 69 ALA A O 1
ATOM 525 N N . THR A 1 70 ? 2.618 5.233 -8.271 1.00 96.31 70 THR A N 1
ATOM 526 C CA . THR A 1 70 ? 2.511 5.530 -9.709 1.00 96.31 70 THR A CA 1
ATOM 527 C C . THR A 1 70 ? 2.515 4.276 -10.586 1.00 96.31 70 THR A C 1
ATOM 529 O O . THR A 1 70 ? 1.740 4.179 -11.540 1.00 96.31 70 THR A O 1
ATOM 532 N N . THR A 1 71 ? 3.353 3.288 -10.262 1.00 96.56 71 THR A N 1
ATOM 533 C CA . THR A 1 71 ? 3.431 2.028 -11.013 1.00 96.56 71 THR A CA 1
ATOM 534 C C . THR A 1 71 ? 2.183 1.182 -10.784 1.00 96.56 71 THR A C 1
ATOM 536 O O . THR A 1 71 ? 1.622 0.654 -11.746 1.00 96.56 71 THR A O 1
ATOM 539 N N . LEU A 1 72 ? 1.711 1.085 -9.537 1.00 96.44 72 LEU A N 1
ATOM 540 C CA . LEU A 1 72 ? 0.468 0.380 -9.225 1.00 96.44 72 LEU A CA 1
ATOM 541 C C . LEU A 1 72 ? -0.742 1.048 -9.877 1.00 96.44 72 LEU A C 1
ATOM 543 O O . LEU A 1 72 ? -1.560 0.348 -10.465 1.00 96.44 72 LEU A O 1
ATOM 547 N N . ALA A 1 73 ? -0.828 2.380 -9.860 1.00 95.00 73 ALA A N 1
ATOM 548 C CA . ALA A 1 73 ? -1.902 3.114 -10.524 1.00 95.00 73 ALA A CA 1
ATOM 549 C C . ALA A 1 73 ? -1.940 2.821 -12.031 1.00 95.00 73 ALA A C 1
ATOM 551 O O . ALA A 1 73 ? -3.006 2.546 -12.580 1.00 95.00 73 ALA A O 1
ATOM 552 N N . ARG A 1 74 ? -0.778 2.791 -12.701 1.00 94.06 74 ARG A N 1
ATOM 553 C CA . ARG A 1 74 ? -0.694 2.408 -14.119 1.00 94.06 74 ARG A CA 1
ATOM 554 C C . ARG A 1 74 ? -1.193 0.981 -14.361 1.00 94.06 74 ARG A C 1
ATOM 556 O O . ARG A 1 74 ? -1.936 0.767 -15.311 1.00 94.06 74 ARG A O 1
ATOM 563 N N . ARG A 1 75 ? -0.825 0.024 -13.503 1.00 93.81 75 ARG A N 1
ATOM 564 C CA . ARG A 1 75 ? -1.291 -1.374 -13.595 1.00 93.81 75 ARG A CA 1
ATOM 565 C C . ARG A 1 75 ? -2.789 -1.505 -13.315 1.00 93.81 75 ARG A C 1
ATOM 567 O O . ARG A 1 75 ? -3.459 -2.288 -13.975 1.00 93.81 75 ARG A O 1
ATOM 574 N N . ALA A 1 76 ? -3.319 -0.730 -12.372 1.00 92.44 76 ALA A N 1
ATOM 575 C CA . ALA A 1 76 ? -4.730 -0.759 -12.002 1.00 92.44 76 ALA A CA 1
ATOM 576 C C . ALA A 1 76 ? -5.639 -0.258 -13.132 1.00 92.44 76 ALA A C 1
ATOM 578 O O . ALA A 1 76 ? -6.729 -0.793 -13.302 1.00 92.44 76 ALA A O 1
ATOM 579 N N . ARG A 1 77 ? -5.189 0.708 -13.946 1.00 88.00 77 ARG A N 1
ATOM 580 C CA . ARG A 1 77 ? -5.990 1.290 -15.042 1.00 88.00 77 ARG A CA 1
ATOM 581 C C . ARG A 1 77 ? -6.589 0.262 -15.999 1.00 88.00 77 ARG A C 1
ATOM 583 O O . ARG A 1 77 ? -7.714 0.465 -16.430 1.00 88.00 77 ARG A O 1
ATOM 590 N N . ALA A 1 78 ? -5.904 -0.849 -16.278 1.00 79.69 78 ALA A N 1
ATOM 591 C CA . ALA A 1 78 ? -6.444 -1.896 -17.151 1.00 79.69 78 ALA A CA 1
ATOM 592 C C . ALA A 1 78 ? -7.683 -2.614 -16.567 1.00 79.69 78 ALA A C 1
ATOM 594 O O . ALA A 1 78 ? -8.408 -3.283 -17.296 1.00 79.69 78 ALA A O 1
ATOM 595 N N . GLY A 1 79 ? -7.942 -2.477 -15.262 1.00 76.81 79 GLY A N 1
ATOM 596 C CA . GLY A 1 79 ? -9.057 -3.118 -14.564 1.00 76.81 79 GLY A CA 1
ATOM 597 C C . GLY A 1 79 ? -10.031 -2.156 -13.887 1.00 76.81 79 GLY A C 1
ATOM 598 O O . GLY A 1 79 ? -10.965 -2.632 -13.239 1.00 76.81 79 GLY A O 1
ATOM 599 N N . LEU A 1 80 ? -9.819 -0.840 -13.998 1.00 77.31 80 LEU A N 1
ATOM 600 C CA . LEU A 1 80 ? -10.730 0.174 -13.469 1.00 77.31 80 LEU A CA 1
ATOM 601 C C . LEU A 1 80 ? -11.851 0.434 -14.477 1.00 77.31 80 LEU A C 1
ATOM 603 O O . LEU A 1 80 ? -11.600 0.645 -15.661 1.00 77.31 80 LEU A O 1
ATOM 607 N N . LYS A 1 81 ? -13.093 0.437 -13.994 1.00 70.94 81 LYS A N 1
ATOM 608 C CA . LYS A 1 81 ? -14.248 0.885 -14.775 1.00 70.94 81 LYS A CA 1
ATOM 609 C C . LYS A 1 81 ? -14.439 2.379 -14.539 1.00 70.94 81 LYS A C 1
ATOM 611 O O . LYS A 1 81 ? -14.313 2.836 -13.405 1.00 70.94 81 LYS A O 1
ATOM 616 N N . ALA A 1 82 ? -14.733 3.129 -15.597 1.00 70.56 82 ALA A N 1
ATOM 617 C CA . ALA A 1 82 ? -15.153 4.515 -15.446 1.00 70.56 82 ALA A CA 1
ATOM 618 C C . ALA A 1 82 ? -16.435 4.565 -14.603 1.00 70.56 82 ALA A C 1
ATOM 620 O O . ALA A 1 82 ? -17.311 3.711 -14.762 1.00 70.56 82 ALA A O 1
ATOM 621 N N . ILE A 1 83 ? -16.534 5.551 -13.712 1.00 72.25 83 ILE A N 1
ATOM 622 C CA . ILE A 1 83 ? -17.792 5.843 -13.027 1.00 72.25 83 ILE A CA 1
ATOM 623 C C . ILE A 1 83 ? -18.720 6.437 -14.098 1.00 72.25 83 ILE A C 1
ATOM 625 O O . ILE A 1 83 ? -18.342 7.453 -14.693 1.00 72.25 83 ILE A O 1
ATOM 629 N N . PRO A 1 84 ? -19.860 5.796 -14.419 1.00 71.69 84 PRO A N 1
ATOM 630 C CA . PRO A 1 84 ? -20.815 6.368 -15.360 1.00 71.69 84 PRO A CA 1
ATOM 631 C C . PRO A 1 84 ? -21.283 7.729 -14.829 1.00 71.69 84 PRO A C 1
ATOM 633 O O . PRO A 1 84 ? -21.519 7.868 -13.628 1.00 71.69 84 PRO A O 1
ATOM 636 N N . ARG A 1 85 ? -21.311 8.727 -15.718 1.00 67.56 85 ARG A N 1
ATOM 637 C CA . ARG A 1 85 ? -21.785 10.083 -15.411 1.00 67.56 85 ARG A CA 1
ATOM 638 C C . ARG A 1 85 ? -23.292 10.110 -15.229 1.00 67.56 85 ARG A C 1
ATOM 640 O O . ARG A 1 85 ? -23.965 9.356 -15.965 1.00 67.56 85 ARG A O 1
#

Solvent-accessible surface area (backbone atoms only — not comparable to full-atom values): 4784 Å² total; per-residue (Å²): 97,71,34,77,40,51,95,96,38,71,45,54,30,82,43,55,76,47,69,38,49,39,67,51,47,74,76,32,73,69,43,35,57,52,50,52,51,35,48,76,69,66,28,54,58,66,70,63,66,88,67,27,38,10,33,38,34,33,86,84,34,33,30,48,16,72,45,45,30,70,60,47,52,62,61,32,56,84,39,56,76,80,82,83,130

Nearest PDB structures (foldseek):
  4nv6-assembly1_A  TM=3.023E-01  e=5.230E+00  Synechococcus sp. JA-2-3B'a(2-13)
  4nv5-assembly1_A  TM=3.738E-01  e=8.989E+00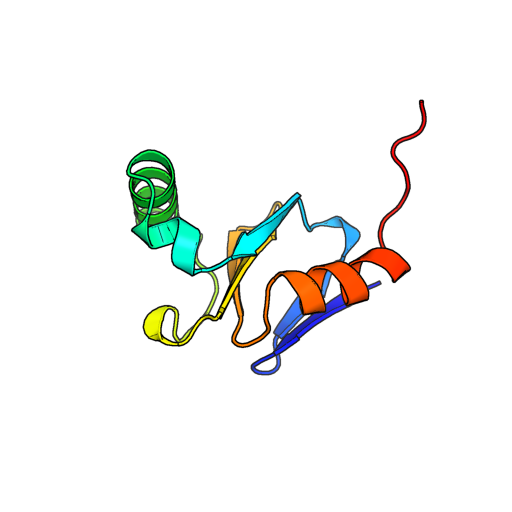  Synechococcus sp. JA-2-3B'a(2-13)

pLDDT: mean 89.59, std 7.42, range [67.56, 96.88]

Mean predicted aligned error: 4.04 Å

Sequence (85 aa):
MYLHLGDDRVVRTAEVVAILDARLLRASEANQRFFERAAAAGQVLGHNLAGARSLVLTVRGLYPSPISATTLARRARAGLKAIPR